Protein AF-A0A2C9JZC6-F1 (afdb_monomer_lite)

Radius of gyration: 14.66 Å; chains: 1; bounding box: 35×36×37 Å

Secondary structure (DSSP, 8-state):
-TTTSTTGGGG-TTTTTTS-HHHHTT-HHHHHHHHHHHHHHHHHHHTTT-HHHHHHHHHHHHHHHHTSSS---HHHHHHHHHHHHHHHHHHHT--TTSHHHHHHHHHHHHHHHHHHH-

Sequence (118 aa):
MLKNVPKARERFTKFNAFQPDVTLVKDKGFIDQVNAITNGLESLVNNVENPGQFQAALETLSTLHKNKTPNIGMEYFGPFQKYIHLYIEKSLNVDPDSQEPRAWTNMFASFNEVLKKT

pLDDT: mean 95.31, std 3.55, range [63.53, 98.12]

InterPro domains:
  IPR000971 Globin [PF00042] (1-114)
  IPR000971 Globin [PS01033] (1-118)
  IPR009050 Globin-like superfamily [SSF46458] (1-117)
  IPR012292 Globin/Protoglobin [G3DSA:1.10.490.10] (1-118)
  IPR044399 Myoglobin-like, M family globin domain [cd01040] (1-115)

Organism: Biomphalaria glabrata (NCBI:txid6526)

Foldseek 3Di:
DLVFQPCPQVVQPQDNSPDDPVVLVVDPSSVVVVVVVVVLVVQLVVCVVPVVSNLVSLLVVLCVQQPDVVHNACSGLVRVLVCVLVVQCVVVVHDSPDVRSVVSSVSSVSSNVSNVVD

Structure (mmCIF, N/CA/C/O backbone):
data_AF-A0A2C9JZC6-F1
#
_entry.id   AF-A0A2C9JZC6-F1
#
loop_
_atom_site.group_PDB
_atom_site.id
_atom_site.type_symbol
_atom_site.label_atom_id
_atom_site.label_alt_id
_atom_site.label_comp_id
_atom_site.label_asym_id
_atom_site.label_entity_id
_atom_site.label_seq_id
_atom_site.pdbx_PDB_ins_code
_atom_site.Cartn_x
_atom_site.Cartn_y
_atom_site.Cartn_z
_atom_site.occupancy
_atom_site.B_iso_or_equiv
_atom_site.auth_seq_id
_atom_site.auth_comp_id
_atom_site.auth_asym_id
_atom_site.auth_atom_id
_atom_site.pdbx_PDB_model_num
ATOM 1 N N . MET A 1 1 ? 2.683 -4.204 -6.887 1.00 89.19 1 MET A N 1
ATOM 2 C CA . MET A 1 1 ? 1.787 -3.053 -7.161 1.00 89.19 1 MET A CA 1
ATOM 3 C C . MET A 1 1 ? 1.782 -2.636 -8.636 1.00 89.19 1 MET A C 1
ATOM 5 O O . MET A 1 1 ? 0.815 -2.964 -9.304 1.00 89.19 1 MET A O 1
ATOM 9 N N . LEU A 1 2 ? 2.833 -1.999 -9.184 1.00 93.06 2 LEU A N 1
ATOM 10 C CA . LEU A 1 2 ? 2.828 -1.425 -10.554 1.00 93.06 2 LEU A CA 1
ATOM 11 C C . LEU A 1 2 ? 2.574 -2.420 -11.708 1.00 93.06 2 LEU A C 1
ATOM 13 O O . LEU A 1 2 ? 2.276 -2.000 -12.823 1.00 93.06 2 LEU A O 1
ATOM 17 N N . LYS A 1 3 ? 2.733 -3.726 -11.460 1.00 91.38 3 LYS A N 1
ATOM 18 C CA . LYS A 1 3 ? 2.425 -4.804 -12.416 1.00 91.38 3 LYS A CA 1
ATOM 19 C C . LYS A 1 3 ? 1.003 -5.364 -12.273 1.00 91.38 3 LYS A C 1
ATOM 21 O O . LYS A 1 3 ? 0.447 -5.822 -13.258 1.00 91.38 3 LYS A O 1
ATOM 26 N N . ASN A 1 4 ? 0.422 -5.310 -11.071 1.00 92.06 4 ASN A N 1
ATOM 27 C CA . ASN A 1 4 ? -0.794 -6.064 -10.726 1.00 92.06 4 ASN A CA 1
ATOM 28 C C . ASN A 1 4 ? -2.016 -5.166 -10.479 1.00 92.06 4 ASN A C 1
ATOM 30 O O . ASN A 1 4 ? -3.143 -5.647 -10.506 1.00 92.06 4 ASN A O 1
ATOM 34 N N . VAL A 1 5 ? -1.812 -3.869 -10.226 1.00 95.31 5 VAL A N 1
ATOM 35 C CA . VAL A 1 5 ? -2.896 -2.902 -10.017 1.00 95.31 5 VAL A CA 1
ATOM 36 C C . VAL A 1 5 ? -3.123 -2.127 -11.320 1.00 95.31 5 VAL A C 1
ATOM 38 O O . VAL A 1 5 ? -2.214 -1.407 -11.752 1.00 95.31 5 VAL A O 1
ATOM 41 N N . PRO A 1 6 ? -4.302 -2.254 -11.959 1.00 93.94 6 PRO A N 1
ATOM 42 C CA . PRO A 1 6 ? -4.616 -1.544 -13.195 1.00 93.94 6 PRO A CA 1
ATOM 43 C C . PRO A 1 6 ? -4.426 -0.032 -13.054 1.00 93.94 6 PRO A C 1
ATOM 45 O O . PRO A 1 6 ? -4.785 0.551 -12.033 1.00 93.94 6 PRO A O 1
ATOM 48 N N . LYS A 1 7 ? -3.851 0.604 -14.082 1.00 93.38 7 LYS A N 1
ATOM 49 C CA . LYS A 1 7 ? -3.620 2.061 -14.158 1.00 93.38 7 LYS A CA 1
ATOM 50 C C . LYS A 1 7 ? -2.811 2.669 -13.002 1.00 93.38 7 LYS A C 1
ATOM 52 O O . LYS A 1 7 ? -2.675 3.885 -12.934 1.00 93.38 7 LYS A O 1
ATOM 57 N N . ALA A 1 8 ? -2.217 1.868 -12.111 1.00 94.00 8 ALA A N 1
ATOM 58 C CA . ALA A 1 8 ? -1.443 2.393 -10.984 1.00 94.00 8 ALA A CA 1
ATOM 59 C C . ALA A 1 8 ? -0.261 3.252 -11.449 1.00 94.00 8 ALA A C 1
ATOM 61 O O . ALA A 1 8 ? 0.019 4.282 -10.846 1.00 94.00 8 ALA A O 1
ATOM 62 N N . ARG A 1 9 ? 0.397 2.862 -12.551 1.00 95.56 9 ARG A N 1
ATOM 63 C CA . ARG A 1 9 ? 1.521 3.614 -13.136 1.00 95.56 9 ARG A CA 1
ATOM 64 C C . ARG A 1 9 ? 1.141 5.057 -13.478 1.00 95.56 9 ARG A C 1
ATOM 66 O O . ARG A 1 9 ? 1.934 5.954 -13.237 1.00 95.56 9 ARG A O 1
ATOM 73 N N . GLU A 1 10 ? -0.086 5.296 -13.935 1.00 94.44 10 GLU A N 1
ATOM 74 C CA . GLU A 1 10 ? -0.576 6.630 -14.315 1.00 94.44 10 GLU A CA 1
ATOM 75 C C . GLU A 1 10 ? -0.729 7.584 -13.118 1.00 94.44 10 GLU A C 1
ATOM 77 O O . GLU A 1 10 ? -0.865 8.789 -13.301 1.00 94.44 10 GLU A O 1
ATOM 82 N N . ARG A 1 11 ? -0.720 7.068 -11.880 1.00 93.25 11 ARG A N 1
ATOM 83 C CA . ARG A 1 11 ? -0.921 7.872 -10.660 1.00 93.25 11 ARG A CA 1
ATOM 84 C C . ARG A 1 11 ? 0.361 8.430 -10.073 1.00 93.25 11 ARG A C 1
ATOM 86 O O . ARG A 1 11 ? 0.305 9.292 -9.199 1.00 93.25 11 ARG A O 1
ATOM 93 N N . PHE A 1 12 ? 1.508 7.966 -10.549 1.00 93.62 12 PHE A N 1
ATOM 94 C CA . PHE A 1 12 ? 2.803 8.427 -10.078 1.00 93.62 12 PHE A CA 1
ATOM 95 C C . PHE A 1 12 ? 3.375 9.437 -11.068 1.00 93.62 12 PHE A C 1
ATOM 97 O O . PHE A 1 12 ? 3.788 9.081 -12.165 1.00 93.62 12 PHE A O 1
ATOM 104 N N . THR A 1 13 ? 3.397 10.708 -10.668 1.00 93.19 13 THR A N 1
ATOM 105 C CA . THR A 1 13 ? 3.879 11.824 -11.502 1.00 93.19 13 THR A CA 1
ATOM 106 C C . THR A 1 13 ? 5.275 12.314 -11.119 1.00 93.19 13 THR A C 1
ATOM 108 O O . THR A 1 13 ? 5.876 13.091 -11.851 1.00 93.19 13 THR A O 1
ATOM 111 N N . LYS A 1 14 ? 5.809 11.864 -9.975 1.00 94.19 14 LYS A N 1
ATOM 112 C CA . LYS A 1 14 ? 7.125 12.278 -9.453 1.00 94.19 14 LYS A CA 1
ATOM 113 C C . LYS A 1 14 ? 8.308 11.500 -10.041 1.00 94.19 14 LYS A C 1
ATOM 115 O O . LYS A 1 14 ? 9.448 11.842 -9.760 1.00 94.19 14 LYS A O 1
ATOM 120 N N . PHE A 1 15 ? 8.033 10.450 -10.807 1.00 96.56 15 PHE A N 1
ATOM 121 C CA . PHE A 1 15 ? 9.010 9.616 -11.504 1.00 96.56 15 PHE A CA 1
ATOM 122 C C . PHE A 1 15 ? 8.332 8.955 -12.707 1.00 96.56 15 PHE A C 1
ATOM 124 O O . PHE A 1 15 ? 7.104 8.851 -12.748 1.00 96.56 15 PHE A O 1
ATOM 131 N N . ASN A 1 16 ? 9.106 8.476 -13.685 1.00 96.81 16 ASN A N 1
ATOM 132 C CA . ASN A 1 16 ? 8.533 7.763 -14.826 1.00 96.81 16 ASN A CA 1
ATOM 133 C C . ASN A 1 16 ? 8.188 6.317 -14.445 1.00 96.81 16 ASN A C 1
ATOM 135 O O . ASN A 1 16 ? 8.983 5.394 -14.623 1.00 96.81 16 ASN A O 1
ATOM 139 N N . ALA A 1 17 ? 6.958 6.111 -13.978 1.00 96.50 17 ALA A N 1
ATOM 140 C CA . ALA A 1 17 ? 6.468 4.806 -13.562 1.00 96.50 17 ALA A CA 1
ATOM 141 C C . ALA A 1 17 ? 6.334 3.775 -14.691 1.00 96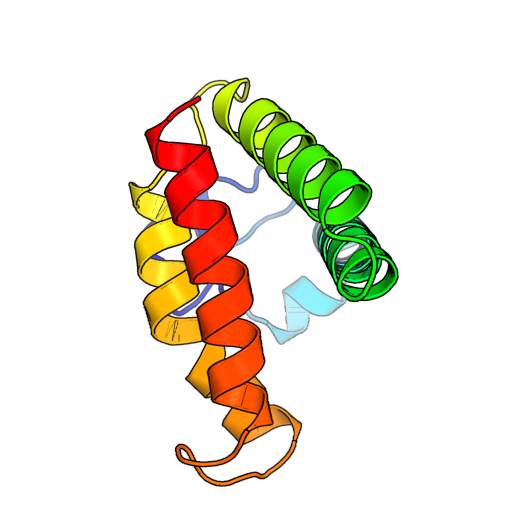.50 17 ALA A C 1
ATOM 143 O O . ALA A 1 17 ? 5.949 2.653 -14.390 1.00 96.50 17 ALA A O 1
ATOM 144 N N . PHE A 1 18 ? 6.625 4.096 -15.956 1.00 96.50 18 PHE A N 1
ATOM 145 C CA . PHE A 1 18 ? 6.649 3.140 -17.074 1.00 96.50 18 PHE A CA 1
ATOM 146 C C . PHE A 1 18 ? 8.048 2.586 -17.369 1.00 96.50 18 PHE A C 1
ATOM 148 O O . PHE A 1 18 ? 8.182 1.683 -18.193 1.00 96.50 18 PHE A O 1
ATOM 155 N N . GLN A 1 19 ? 9.084 3.078 -16.685 1.00 96.12 19 GLN A N 1
ATOM 156 C CA . GLN A 1 19 ? 10.432 2.541 -16.829 1.00 96.12 19 GLN A CA 1
ATOM 157 C C . GLN A 1 19 ? 10.540 1.087 -16.326 1.00 96.12 19 GLN A C 1
ATOM 159 O O . GLN A 1 19 ? 9.751 0.656 -15.473 1.00 96.12 19 GLN A O 1
ATOM 164 N N . PRO A 1 20 ? 11.523 0.318 -16.835 1.00 95.75 20 PRO A N 1
ATOM 165 C CA . PRO A 1 20 ? 11.846 -1.005 -16.312 1.00 95.75 20 PRO A CA 1
ATOM 166 C C . PRO A 1 20 ? 12.250 -0.960 -14.833 1.00 95.75 20 PRO A C 1
ATOM 168 O O . PRO A 1 20 ? 12.846 0.016 -14.375 1.00 95.75 20 PRO A O 1
ATOM 171 N N . ASP A 1 21 ? 12.009 -2.055 -14.105 1.00 93.50 21 ASP A N 1
ATOM 172 C CA . ASP A 1 21 ? 12.306 -2.157 -12.667 1.00 93.50 21 ASP A CA 1
ATOM 173 C C . ASP A 1 21 ? 13.773 -1.798 -12.345 1.00 93.50 21 ASP A C 1
ATOM 175 O O . ASP A 1 21 ? 14.034 -1.070 -11.393 1.00 93.50 21 ASP A O 1
ATOM 179 N N . VAL A 1 22 ? 14.730 -2.225 -13.183 1.00 96.56 22 VAL A N 1
ATOM 180 C CA . VAL A 1 22 ? 16.173 -1.936 -13.022 1.00 96.56 22 VAL A CA 1
ATOM 181 C C . VAL A 1 22 ? 16.526 -0.446 -13.093 1.00 96.56 22 VAL A C 1
ATOM 183 O O . VAL A 1 22 ? 17.573 -0.035 -12.589 1.00 96.56 22 VAL A O 1
ATOM 186 N N . THR A 1 23 ? 15.671 0.355 -13.727 1.00 97.38 23 THR A N 1
ATOM 187 C CA . THR A 1 23 ? 15.804 1.810 -13.803 1.00 97.38 23 THR A CA 1
ATOM 188 C C . THR A 1 23 ? 15.064 2.467 -12.642 1.00 97.38 23 THR A C 1
ATOM 190 O O . THR A 1 23 ? 15.636 3.330 -11.983 1.00 97.38 23 THR A O 1
ATOM 193 N N . LEU A 1 24 ? 13.844 2.008 -12.334 1.00 96.56 24 LEU A N 1
ATOM 194 C CA . LEU A 1 24 ? 13.031 2.538 -11.234 1.00 96.56 24 LEU A CA 1
ATOM 195 C C . LEU A 1 24 ? 13.761 2.489 -9.890 1.00 96.56 24 LEU A C 1
ATOM 197 O O . LEU A 1 24 ? 13.759 3.474 -9.164 1.00 96.56 24 LEU A O 1
ATOM 201 N N . VAL A 1 25 ? 14.451 1.388 -9.578 1.00 95.50 25 VAL A N 1
ATOM 202 C CA . VAL A 1 25 ? 15.172 1.239 -8.296 1.00 95.50 25 VAL A CA 1
ATOM 203 C C . VAL A 1 25 ? 16.338 2.219 -8.110 1.00 95.50 25 VAL A C 1
ATOM 205 O O . VAL A 1 25 ? 16.912 2.277 -7.028 1.00 95.50 25 VAL A O 1
ATOM 208 N N . LYS A 1 26 ? 16.705 2.976 -9.150 1.00 97.25 26 LYS A N 1
ATOM 209 C CA . LYS A 1 26 ? 17.734 4.026 -9.108 1.00 97.25 26 LYS A CA 1
ATOM 210 C C . LYS A 1 26 ? 17.135 5.435 -9.157 1.00 97.25 26 LYS A C 1
ATOM 212 O O . LYS A 1 26 ? 17.863 6.407 -8.976 1.00 97.25 26 LYS A O 1
ATOM 217 N N . ASP A 1 27 ? 15.838 5.557 -9.429 1.00 98.00 27 ASP A N 1
ATOM 218 C CA . ASP A 1 27 ? 15.143 6.835 -9.522 1.00 98.00 27 ASP A CA 1
ATOM 219 C C . ASP A 1 27 ? 14.803 7.362 -8.120 1.00 98.00 27 ASP A C 1
ATOM 221 O O . ASP A 1 27 ? 14.174 6.681 -7.307 1.00 98.00 27 ASP A O 1
ATOM 225 N N . LYS A 1 28 ? 15.209 8.602 -7.829 1.00 97.81 28 LYS A N 1
ATOM 226 C CA . LYS A 1 28 ? 14.991 9.214 -6.514 1.00 97.81 28 LYS A CA 1
ATOM 227 C C . LYS A 1 28 ? 13.504 9.376 -6.179 1.00 97.81 28 LYS A C 1
ATOM 229 O O . LYS A 1 28 ? 13.118 9.123 -5.042 1.00 97.81 28 LYS A O 1
ATOM 234 N N . GLY A 1 29 ? 12.676 9.787 -7.137 1.00 97.44 29 GLY A N 1
ATOM 235 C CA . GLY A 1 29 ? 11.242 9.966 -6.919 1.00 97.44 29 GLY A CA 1
ATOM 236 C C . GLY A 1 29 ? 10.538 8.640 -6.629 1.00 97.44 29 GLY A C 1
ATOM 237 O O . GLY A 1 29 ? 9.641 8.594 -5.786 1.00 97.44 29 GLY A O 1
ATOM 238 N N . PHE A 1 30 ? 10.975 7.555 -7.276 1.00 97.62 30 PHE A N 1
ATOM 239 C CA . PHE A 1 30 ? 10.511 6.202 -6.972 1.00 97.62 30 PHE A CA 1
ATOM 240 C C . PHE A 1 30 ? 10.909 5.777 -5.556 1.00 97.62 30 PHE A C 1
ATOM 242 O O . PHE A 1 30 ? 10.050 5.337 -4.794 1.00 97.62 30 PHE A O 1
ATOM 249 N N . ILE A 1 31 ? 12.180 5.952 -5.181 1.00 97.81 31 ILE A N 1
ATOM 250 C CA . ILE A 1 31 ? 12.686 5.612 -3.841 1.00 97.81 31 ILE A CA 1
ATOM 251 C C . ILE A 1 31 ? 11.937 6.399 -2.756 1.00 97.81 31 ILE A C 1
ATOM 253 O O . ILE A 1 31 ? 11.456 5.810 -1.789 1.00 97.81 31 ILE A O 1
ATOM 257 N N . ASP A 1 32 ? 11.765 7.711 -2.937 1.00 98.00 32 ASP A N 1
ATOM 258 C CA . ASP A 1 32 ? 11.043 8.563 -1.988 1.00 98.00 32 ASP A CA 1
ATOM 259 C C . ASP A 1 32 ? 9.577 8.106 -1.834 1.00 98.00 32 ASP A C 1
ATOM 261 O O . ASP A 1 32 ? 9.032 8.093 -0.727 1.00 98.00 32 ASP A O 1
ATOM 265 N N . GLN A 1 33 ? 8.940 7.672 -2.928 1.00 96.25 33 GLN A N 1
ATOM 266 C CA . GLN A 1 33 ? 7.580 7.135 -2.892 1.00 96.25 33 GLN A CA 1
ATOM 267 C C . GLN A 1 33 ? 7.503 5.761 -2.210 1.00 96.25 33 GLN A C 1
ATOM 269 O O . GLN A 1 33 ? 6.542 5.511 -1.480 1.00 96.25 33 GLN A O 1
ATOM 274 N N . VAL A 1 34 ? 8.486 4.880 -2.425 1.00 96.00 34 VAL A N 1
ATOM 275 C CA . VAL A 1 34 ? 8.585 3.593 -1.717 1.00 96.00 34 VAL A CA 1
ATOM 276 C C . VAL A 1 34 ? 8.707 3.836 -0.216 1.00 96.00 34 VAL A C 1
ATOM 278 O O . VAL A 1 34 ? 7.928 3.267 0.540 1.00 96.00 34 VAL A O 1
ATOM 281 N N . ASN A 1 35 ? 9.587 4.744 0.212 1.00 97.25 35 ASN A N 1
ATOM 282 C CA . ASN A 1 35 ? 9.759 5.083 1.627 1.00 97.25 35 ASN A CA 1
ATOM 283 C C . ASN A 1 35 ? 8.465 5.621 2.254 1.00 97.25 35 ASN A C 1
ATOM 285 O O . ASN A 1 35 ? 8.079 5.196 3.339 1.00 97.25 35 ASN A O 1
ATOM 289 N N . ALA A 1 36 ? 7.750 6.509 1.556 1.00 95.44 36 ALA A N 1
ATOM 290 C CA . ALA A 1 36 ? 6.471 7.027 2.039 1.00 95.44 36 ALA A CA 1
ATOM 291 C C . ALA A 1 36 ? 5.416 5.919 2.219 1.00 95.44 36 ALA A C 1
ATOM 293 O O . ALA A 1 36 ? 4.668 5.935 3.196 1.00 95.44 36 ALA A O 1
ATOM 294 N N . ILE A 1 37 ? 5.363 4.952 1.295 1.00 94.44 37 ILE A N 1
ATOM 295 C CA . ILE A 1 37 ? 4.463 3.797 1.402 1.00 94.44 37 ILE A CA 1
ATOM 296 C C . ILE A 1 37 ? 4.878 2.914 2.581 1.00 94.44 37 ILE A C 1
ATOM 298 O O . ILE A 1 37 ? 4.024 2.579 3.397 1.00 94.44 37 ILE A O 1
ATOM 302 N N . THR A 1 38 ? 6.164 2.578 2.707 1.00 94.81 38 THR A N 1
ATOM 303 C CA . THR A 1 38 ? 6.677 1.742 3.802 1.00 94.81 38 THR A CA 1
ATOM 304 C C . THR A 1 38 ? 6.366 2.353 5.165 1.00 94.81 38 THR A C 1
ATOM 306 O O . THR A 1 38 ? 5.824 1.653 6.012 1.00 94.81 38 THR A O 1
ATOM 309 N N . ASN A 1 39 ? 6.581 3.659 5.347 1.00 93.50 39 ASN A N 1
ATOM 310 C CA . ASN A 1 39 ? 6.254 4.350 6.599 1.00 93.50 39 ASN A CA 1
ATOM 311 C C . ASN A 1 39 ? 4.746 4.309 6.909 1.00 93.50 39 ASN A C 1
ATOM 313 O O . ASN A 1 39 ? 4.342 4.168 8.062 1.00 93.50 39 ASN A O 1
ATOM 317 N N . GLY A 1 40 ? 3.895 4.417 5.882 1.00 93.44 40 GLY A N 1
ATOM 318 C CA . GLY A 1 40 ? 2.448 4.266 6.043 1.00 93.44 40 GLY A CA 1
ATOM 319 C C . GLY A 1 40 ? 2.052 2.857 6.497 1.00 93.44 40 GLY A C 1
ATOM 320 O O . GLY A 1 40 ? 1.199 2.715 7.369 1.00 93.44 40 GLY A O 1
ATOM 321 N N . LEU A 1 41 ? 2.692 1.820 5.950 1.00 95.19 41 LEU A N 1
ATOM 322 C CA . LEU A 1 41 ? 2.459 0.429 6.356 1.00 95.19 41 LEU A CA 1
ATOM 323 C C . LEU A 1 41 ? 2.996 0.140 7.757 1.00 95.19 41 LEU A C 1
ATOM 325 O O . LEU A 1 41 ? 2.313 -0.505 8.543 1.00 95.19 41 LEU A O 1
ATOM 329 N N . GLU A 1 42 ? 4.177 0.652 8.089 1.00 94.31 42 GLU A N 1
ATOM 330 C CA . GLU A 1 42 ? 4.758 0.549 9.427 1.00 94.31 42 GLU A CA 1
ATOM 331 C C . GLU A 1 42 ? 3.837 1.180 10.478 1.00 94.31 42 GLU A C 1
ATOM 333 O O . GLU A 1 42 ? 3.591 0.583 11.524 1.00 94.31 42 GLU A O 1
ATOM 338 N N . SER A 1 43 ? 3.233 2.333 10.172 1.00 90.81 43 SER A N 1
ATOM 339 C CA . SER A 1 43 ? 2.234 2.953 11.045 1.00 90.81 43 SER A CA 1
ATOM 340 C C . SER A 1 43 ? 1.020 2.048 11.288 1.00 90.81 43 SER A C 1
ATOM 342 O O . SER A 1 43 ? 0.529 1.997 12.413 1.00 90.81 43 SER A O 1
ATOM 344 N N . LEU A 1 44 ? 0.548 1.301 10.285 1.00 95.44 44 LEU A N 1
ATOM 345 C CA . LEU A 1 44 ? -0.544 0.340 10.476 1.00 95.44 44 LEU A CA 1
ATOM 346 C C . LEU A 1 44 ? -0.116 -0.838 11.353 1.00 95.44 44 LEU A C 1
ATOM 348 O O . LEU A 1 44 ? -0.812 -1.174 12.309 1.00 95.44 44 LEU A O 1
ATOM 352 N N . VAL A 1 45 ? 1.036 -1.435 11.048 1.00 95.69 45 VAL A N 1
ATOM 353 C CA . VAL A 1 45 ? 1.562 -2.603 11.767 1.00 95.69 45 VAL A CA 1
ATOM 354 C C . VAL A 1 45 ? 1.814 -2.277 13.238 1.00 95.69 45 VAL A C 1
ATOM 356 O O . VAL A 1 45 ? 1.377 -3.023 14.109 1.00 95.69 45 VAL A O 1
ATOM 359 N N . ASN A 1 46 ? 2.425 -1.127 13.532 1.00 95.50 46 ASN A N 1
ATOM 360 C CA . ASN A 1 46 ? 2.742 -0.712 14.902 1.00 95.50 46 ASN A CA 1
ATOM 361 C C . ASN A 1 46 ? 1.501 -0.480 15.776 1.00 95.50 46 ASN A C 1
ATOM 363 O O . ASN A 1 46 ? 1.617 -0.447 16.998 1.00 95.50 46 ASN A O 1
ATOM 367 N N . ASN A 1 47 ? 0.322 -0.323 15.168 1.00 95.50 47 ASN A N 1
ATOM 368 C CA . ASN A 1 47 ? -0.930 -0.098 15.881 1.00 95.50 47 ASN A CA 1
ATOM 369 C C . ASN A 1 47 ? -1.861 -1.321 15.883 1.00 95.50 47 ASN A C 1
ATOM 371 O O . ASN A 1 47 ? -2.932 -1.226 16.469 1.00 95.50 47 ASN A O 1
ATOM 375 N N . VAL A 1 48 ? -1.495 -2.458 15.273 1.00 94.12 48 VAL A N 1
ATOM 376 C CA . VAL A 1 48 ? -2.412 -3.606 15.087 1.00 94.12 48 VAL A CA 1
ATOM 377 C C . VAL A 1 48 ? -2.968 -4.171 16.404 1.00 94.12 48 VAL A C 1
ATOM 379 O O . VAL A 1 48 ? -4.118 -4.599 16.454 1.00 94.12 48 VAL A O 1
ATOM 382 N N . GLU A 1 49 ? -2.190 -4.089 17.485 1.00 95.12 49 GLU A N 1
ATOM 383 C CA . GLU A 1 49 ? -2.577 -4.532 18.834 1.00 95.12 49 GLU A CA 1
ATOM 384 C C . GLU A 1 49 ? -3.416 -3.490 19.602 1.00 95.12 49 GLU A C 1
ATOM 386 O O . GLU A 1 49 ? -3.897 -3.753 20.704 1.00 95.12 49 GLU A O 1
ATOM 391 N N . ASN A 1 50 ? -3.609 -2.291 19.042 1.00 96.88 50 ASN A N 1
ATOM 392 C CA . ASN A 1 50 ? -4.418 -1.224 19.622 1.00 96.88 50 ASN A CA 1
ATOM 393 C C . ASN A 1 50 ? -5.571 -0.855 18.673 1.00 96.88 50 ASN A C 1
ATOM 395 O O . ASN A 1 50 ? -5.402 0.003 17.802 1.00 96.88 50 ASN A O 1
ATOM 399 N N . PRO A 1 51 ? -6.773 -1.438 18.854 1.00 94.75 51 PRO A N 1
ATOM 400 C CA . PRO A 1 51 ? -7.882 -1.274 17.913 1.00 94.75 51 PRO A CA 1
ATOM 401 C C . PRO A 1 51 ? -8.264 0.183 17.627 1.00 94.75 51 PRO A C 1
ATOM 403 O O . PRO A 1 51 ? -8.561 0.528 16.484 1.00 94.75 51 PRO A O 1
ATOM 406 N N . GLY A 1 52 ? -8.230 1.052 18.644 1.00 96.44 52 GLY A N 1
ATOM 407 C CA . GLY A 1 52 ? -8.556 2.470 18.480 1.00 96.44 52 GLY A CA 1
ATOM 408 C C . GLY A 1 52 ? -7.515 3.216 17.645 1.00 96.44 52 GLY A C 1
ATOM 409 O O . GLY A 1 52 ? -7.870 3.967 16.736 1.00 96.44 52 GLY A O 1
ATOM 410 N N . GLN A 1 53 ? -6.227 2.978 17.909 1.00 96.69 53 GLN A N 1
ATOM 411 C CA . GLN A 1 53 ? -5.143 3.594 17.137 1.00 96.69 53 GLN A CA 1
ATOM 412 C C . GLN A 1 53 ? -5.058 3.023 15.718 1.00 96.69 53 GLN A C 1
ATOM 414 O O . GLN A 1 53 ? -4.832 3.775 14.770 1.00 96.69 53 GLN A O 1
ATOM 419 N N . PHE A 1 54 ? -5.305 1.723 15.550 1.00 97.00 54 PHE A N 1
ATOM 420 C CA . PHE A 1 54 ? -5.363 1.083 14.241 1.00 97.00 54 PHE A CA 1
ATOM 421 C C . PHE A 1 54 ? -6.469 1.689 13.375 1.00 97.00 54 PHE A C 1
ATOM 423 O O . PHE A 1 54 ? -6.207 2.105 12.247 1.00 97.00 54 PHE A O 1
ATOM 430 N N . GLN A 1 55 ? -7.683 1.825 13.920 1.00 96.56 55 GLN A N 1
ATOM 431 C CA . GLN A 1 55 ? -8.804 2.452 13.221 1.00 96.56 55 GLN A CA 1
ATOM 432 C C . GLN A 1 55 ? -8.478 3.895 12.803 1.00 96.56 55 GLN A C 1
ATOM 434 O O . GLN A 1 55 ? -8.674 4.254 11.642 1.00 96.56 55 GLN A O 1
ATOM 439 N N . ALA A 1 56 ? -7.907 4.700 13.705 1.00 95.88 56 ALA A N 1
ATOM 440 C CA . ALA A 1 56 ? -7.512 6.075 13.397 1.00 95.88 56 ALA A CA 1
ATOM 441 C C . ALA A 1 56 ? -6.437 6.153 12.293 1.00 95.88 56 ALA A C 1
ATOM 443 O O . ALA A 1 56 ? -6.480 7.039 11.431 1.00 95.88 56 ALA A O 1
ATOM 444 N N . ALA A 1 57 ? -5.485 5.215 12.278 1.00 95.75 57 ALA A N 1
ATOM 445 C CA . ALA A 1 57 ? -4.467 5.128 11.234 1.00 95.75 57 ALA A CA 1
ATOM 446 C C . ALA A 1 57 ? -5.084 4.768 9.868 1.00 95.75 57 ALA A C 1
ATOM 448 O O . ALA A 1 57 ? -4.759 5.402 8.859 1.00 95.75 57 ALA A O 1
ATOM 449 N N . LEU A 1 58 ? -6.030 3.819 9.830 1.00 96.94 58 LEU A N 1
ATOM 450 C CA . LEU A 1 58 ? -6.776 3.475 8.613 1.00 96.94 58 LEU A CA 1
ATOM 451 C C . LEU A 1 58 ? -7.574 4.673 8.076 1.00 96.94 58 LEU A C 1
ATOM 453 O O . LEU A 1 58 ? -7.518 4.958 6.879 1.00 96.94 58 LEU A O 1
ATOM 457 N N . GLU A 1 59 ? -8.284 5.399 8.942 1.00 96.12 59 GLU A N 1
ATOM 458 C CA . GLU A 1 59 ? -9.071 6.587 8.576 1.00 96.12 59 GLU A CA 1
ATOM 459 C C . GLU A 1 59 ? -8.196 7.718 8.037 1.00 96.12 59 GLU A C 1
ATOM 461 O O . GLU A 1 59 ? -8.522 8.329 7.013 1.00 96.12 59 GLU A O 1
ATOM 466 N N . THR A 1 60 ? -7.049 7.951 8.679 1.00 94.75 60 THR A N 1
ATOM 467 C CA . THR A 1 60 ? -6.067 8.947 8.239 1.00 94.75 60 THR A CA 1
ATOM 468 C C . THR A 1 60 ? -5.554 8.611 6.842 1.00 94.75 60 THR A C 1
ATOM 470 O O . THR A 1 60 ? -5.604 9.451 5.940 1.00 94.75 60 THR A O 1
ATOM 473 N N . LEU A 1 61 ? -5.110 7.369 6.618 1.00 94.75 61 LEU A N 1
ATOM 474 C CA . LEU A 1 61 ? -4.619 6.934 5.310 1.00 94.75 61 LEU A CA 1
ATOM 475 C C . LEU A 1 61 ? -5.721 6.963 4.246 1.00 94.75 61 LEU A C 1
ATOM 477 O O . LEU A 1 61 ? -5.456 7.385 3.119 1.00 94.75 61 LEU A O 1
ATOM 481 N N . SER A 1 62 ? -6.944 6.556 4.587 1.00 95.31 62 SER A N 1
ATOM 482 C CA . SER A 1 62 ? -8.090 6.591 3.674 1.00 95.31 62 SER A CA 1
ATOM 483 C C . SER A 1 62 ? -8.371 8.020 3.206 1.00 95.31 62 SER A C 1
ATOM 485 O O . SER A 1 62 ? -8.405 8.301 2.005 1.00 95.31 62 SER A O 1
ATOM 487 N N . THR A 1 63 ? -8.464 8.951 4.158 1.00 95.06 63 THR A N 1
ATOM 488 C CA . THR A 1 63 ? -8.693 10.377 3.900 1.00 95.06 63 THR A CA 1
ATOM 489 C C . THR A 1 63 ? -7.589 10.973 3.024 1.00 95.06 63 THR A C 1
ATOM 491 O O . THR A 1 63 ? -7.875 11.671 2.050 1.00 95.06 63 THR A O 1
ATOM 494 N N . LEU A 1 64 ? -6.319 10.653 3.304 1.00 94.19 64 LEU A N 1
ATOM 495 C CA . LEU A 1 64 ? -5.177 11.126 2.512 1.00 94.19 64 LEU A CA 1
ATOM 496 C C . LEU A 1 64 ? -5.252 10.709 1.037 1.00 94.19 64 LEU A C 1
ATOM 498 O O . LEU A 1 64 ? -4.832 11.473 0.165 1.00 94.19 64 LEU A O 1
ATOM 502 N N . HIS A 1 65 ? -5.762 9.509 0.753 1.00 94.62 65 HIS A N 1
ATOM 503 C CA . HIS A 1 65 ? -5.893 8.989 -0.607 1.00 94.62 65 HIS A CA 1
ATOM 504 C C . HIS A 1 65 ? -7.146 9.512 -1.316 1.00 94.62 65 HIS A C 1
ATOM 506 O O . HIS A 1 65 ? -7.076 9.867 -2.496 1.00 94.62 65 HIS A O 1
ATOM 512 N N . LYS A 1 66 ? -8.268 9.638 -0.601 1.00 93.12 66 LYS A N 1
ATOM 513 C CA . LYS A 1 66 ? -9.498 10.236 -1.135 1.00 93.12 66 LYS A CA 1
ATOM 514 C C . LYS A 1 66 ? -9.344 11.699 -1.510 1.00 93.12 66 LYS A C 1
ATOM 516 O O . LYS A 1 66 ? -9.829 12.096 -2.562 1.00 93.12 66 LYS A O 1
ATOM 521 N N . ASN A 1 67 ? -8.615 12.465 -0.702 1.00 94.31 67 ASN A N 1
ATOM 522 C CA . ASN A 1 67 ? -8.399 13.895 -0.925 1.00 94.31 67 ASN A CA 1
ATOM 523 C C . ASN A 1 67 ? -7.381 14.198 -2.036 1.00 94.31 67 ASN A C 1
ATOM 525 O O . ASN A 1 67 ? -7.068 15.362 -2.288 1.00 94.31 67 ASN A O 1
ATOM 529 N N . LYS A 1 68 ? -6.824 13.179 -2.703 1.00 92.00 68 LYS A N 1
ATOM 530 C CA . LYS A 1 68 ? -6.044 13.396 -3.924 1.00 92.00 68 LYS A CA 1
ATOM 531 C C . LYS A 1 68 ? -6.963 13.856 -5.050 1.00 92.00 68 LYS A C 1
ATOM 533 O O . LYS A 1 68 ? -8.116 13.450 -5.132 1.00 92.00 68 LYS A O 1
ATOM 538 N N . THR A 1 69 ? -6.411 14.648 -5.961 1.00 90.56 69 THR A N 1
ATOM 539 C CA . THR A 1 69 ? -7.097 15.041 -7.191 1.00 90.56 69 THR A CA 1
ATOM 540 C C . THR A 1 69 ? -6.293 14.545 -8.381 1.00 90.56 69 THR A C 1
ATOM 542 O O . THR A 1 69 ? -5.178 15.027 -8.592 1.00 90.56 69 THR A O 1
ATOM 545 N N . PRO A 1 70 ? -6.845 13.630 -9.189 1.00 90.12 70 PRO A N 1
ATOM 546 C CA . PRO A 1 70 ? -8.030 12.789 -8.925 1.00 90.12 70 PRO A CA 1
ATOM 547 C C . PRO A 1 70 ? -7.878 11.848 -7.708 1.00 90.12 70 PRO A C 1
ATOM 549 O O . PRO A 1 70 ? -6.759 11.502 -7.319 1.00 90.12 70 PRO A O 1
ATOM 552 N N . ASN A 1 71 ? -9.007 11.421 -7.131 1.00 92.81 71 ASN A N 1
ATOM 553 C CA . ASN A 1 71 ? -9.044 10.579 -5.928 1.00 92.81 71 ASN A CA 1
ATOM 554 C C . ASN A 1 71 ? -8.372 9.220 -6.157 1.00 92.81 71 ASN A C 1
ATOM 556 O O . ASN A 1 71 ? -8.361 8.697 -7.268 1.00 92.81 71 ASN A O 1
ATOM 560 N N . ILE A 1 72 ? -7.784 8.637 -5.115 1.00 94.12 72 ILE A N 1
ATOM 561 C CA . ILE A 1 72 ? -7.243 7.274 -5.165 1.00 94.12 72 ILE A CA 1
ATOM 562 C C . ILE A 1 72 ? -8.173 6.377 -4.352 1.00 94.12 72 ILE A C 1
ATOM 564 O O . ILE A 1 72 ? -8.068 6.322 -3.128 1.00 94.12 72 ILE A O 1
ATOM 568 N N . GLY A 1 73 ? -9.119 5.726 -5.028 1.00 94.81 73 GLY A N 1
ATOM 569 C CA . GLY A 1 73 ? -10.181 4.951 -4.397 1.00 94.81 73 GLY A CA 1
ATOM 570 C C . GLY A 1 73 ? -10.066 3.435 -4.573 1.00 94.81 73 GLY A C 1
ATOM 571 O O . GLY A 1 73 ? -8.997 2.857 -4.809 1.00 94.81 73 GLY A O 1
ATOM 572 N N . MET A 1 74 ? -11.220 2.776 -4.445 1.00 96.31 74 MET A N 1
ATOM 573 C CA . MET A 1 74 ? -11.373 1.320 -4.533 1.00 96.31 74 MET A CA 1
ATOM 574 C C . MET A 1 74 ? -10.916 0.735 -5.873 1.00 96.31 74 MET A C 1
ATOM 576 O O . MET A 1 74 ? -10.508 -0.424 -5.924 1.00 96.31 74 MET A O 1
ATOM 580 N N . GLU A 1 75 ? -10.931 1.524 -6.943 1.00 95.50 75 GLU A N 1
ATOM 581 C CA . GLU A 1 75 ? -10.424 1.146 -8.259 1.00 95.50 75 GLU A CA 1
ATOM 582 C C . GLU A 1 75 ? -8.927 0.788 -8.246 1.00 95.50 75 GLU A C 1
ATOM 584 O O . GLU A 1 75 ? -8.484 -0.011 -9.071 1.00 95.50 75 GLU A O 1
ATOM 589 N N . TYR A 1 76 ? -8.164 1.305 -7.275 1.00 96.50 76 TYR A N 1
ATOM 590 C CA . TYR A 1 76 ? -6.757 0.956 -7.060 1.00 96.50 76 TYR A CA 1
ATOM 591 C C . TYR A 1 76 ? -6.577 -0.013 -5.888 1.00 96.50 76 TYR A C 1
ATOM 593 O O . TYR A 1 76 ? -5.860 -1.011 -6.008 1.00 96.50 76 TYR A O 1
ATOM 601 N N . PHE A 1 77 ? -7.241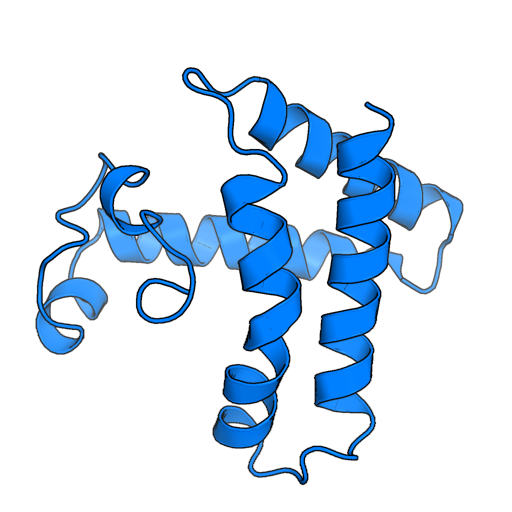 0.246 -4.758 1.00 96.94 77 PHE A N 1
ATOM 602 C CA . PHE A 1 77 ? -7.023 -0.532 -3.537 1.00 96.94 77 PHE A CA 1
ATOM 603 C C . PHE A 1 77 ? -7.734 -1.891 -3.510 1.00 96.94 77 PHE A C 1
ATOM 605 O O . PHE A 1 77 ? -7.242 -2.818 -2.865 1.00 96.94 77 PHE A O 1
ATOM 612 N N . GLY A 1 78 ? -8.824 -2.069 -4.261 1.00 97.31 78 GLY A N 1
ATOM 613 C CA . GLY A 1 78 ? -9.460 -3.376 -4.446 1.00 97.31 78 GLY A CA 1
ATOM 614 C C . GLY A 1 78 ? -8.519 -4.379 -5.131 1.00 97.31 78 GLY A C 1
ATOM 615 O O . GLY A 1 78 ? -8.218 -5.427 -4.556 1.00 97.31 78 GLY A O 1
ATOM 616 N N . PRO A 1 79 ? -7.972 -4.062 -6.323 1.00 97.88 79 PRO A N 1
ATOM 617 C CA . PRO A 1 79 ? -6.949 -4.891 -6.959 1.00 97.88 79 PRO A CA 1
ATOM 618 C C . PRO A 1 79 ? -5.682 -5.048 -6.114 1.00 97.88 79 PRO A C 1
ATOM 620 O O . PRO A 1 79 ? -5.056 -6.104 -6.145 1.00 97.88 79 PRO A O 1
ATOM 623 N N . PHE A 1 80 ? -5.290 -4.023 -5.351 1.00 97.31 80 PHE A N 1
ATOM 624 C CA . PHE A 1 80 ? -4.122 -4.131 -4.482 1.00 97.31 80 PHE A CA 1
ATOM 625 C C . PHE A 1 80 ? -4.323 -5.169 -3.373 1.00 97.31 80 PHE A C 1
ATOM 627 O O . PHE A 1 80 ? -3.492 -6.067 -3.251 1.00 97.31 80 PHE A O 1
ATOM 634 N N . GLN A 1 81 ? -5.455 -5.116 -2.658 1.00 97.62 81 GLN A N 1
ATOM 635 C CA . GLN A 1 81 ? -5.855 -6.150 -1.697 1.00 97.62 81 GLN A CA 1
ATOM 636 C C . GLN A 1 81 ? -5.857 -7.532 -2.362 1.00 97.62 81 GLN A C 1
ATOM 638 O O . GLN A 1 81 ? -5.317 -8.482 -1.805 1.00 97.62 81 GLN A O 1
ATOM 643 N N . LYS A 1 82 ? -6.412 -7.643 -3.576 1.00 97.38 82 LYS A N 1
ATOM 644 C CA . LYS A 1 82 ? -6.504 -8.917 -4.299 1.00 97.38 82 LYS A CA 1
ATOM 645 C C . LYS A 1 82 ? -5.143 -9.545 -4.614 1.00 97.38 82 LYS A C 1
ATOM 647 O O . LYS A 1 82 ? -5.070 -10.761 -4.685 1.00 97.38 82 LYS A O 1
ATOM 652 N N . TYR A 1 83 ? -4.094 -8.753 -4.845 1.00 97.12 83 TYR A N 1
ATOM 653 C CA . TYR A 1 83 ? -2.821 -9.25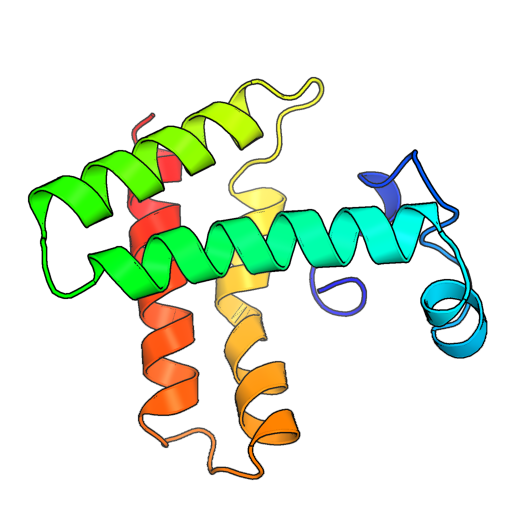7 -5.381 1.00 97.12 83 TYR A CA 1
ATOM 654 C C . TYR A 1 83 ? -1.615 -9.081 -4.455 1.00 97.12 83 TYR A C 1
ATOM 656 O O . TYR A 1 83 ? -0.496 -9.402 -4.863 1.00 97.12 83 TYR A O 1
ATOM 664 N N . ILE A 1 84 ? -1.791 -8.553 -3.240 1.00 96.25 84 ILE A N 1
ATOM 665 C CA . ILE A 1 84 ? -0.672 -8.369 -2.306 1.00 96.25 84 ILE A CA 1
ATOM 666 C C . ILE A 1 84 ? -0.077 -9.706 -1.849 1.00 96.25 84 ILE A C 1
ATOM 668 O O . ILE A 1 84 ? 1.143 -9.804 -1.722 1.00 96.25 84 ILE A O 1
ATOM 672 N N . HIS A 1 85 ? -0.909 -10.744 -1.701 1.00 96.38 85 HIS A N 1
ATOM 673 C CA . HIS A 1 85 ? -0.481 -12.084 -1.292 1.00 96.38 85 HIS A CA 1
ATOM 674 C C . HIS A 1 85 ? 0.645 -12.636 -2.185 1.00 96.38 85 HIS A C 1
ATOM 676 O O . HIS A 1 85 ? 1.669 -13.064 -1.665 1.00 96.38 85 HIS A O 1
ATOM 682 N N . LEU A 1 86 ? 0.545 -12.458 -3.511 1.00 96.25 86 LEU A N 1
ATOM 683 C CA . LEU A 1 86 ? 1.564 -12.883 -4.483 1.00 96.25 86 LEU A CA 1
ATOM 684 C C . LEU A 1 86 ? 2.953 -12.299 -4.197 1.00 96.25 86 LEU A C 1
ATOM 686 O O . LEU A 1 86 ? 3.974 -12.922 -4.485 1.00 96.25 86 LEU A O 1
ATOM 690 N N . TYR A 1 87 ? 3.008 -11.062 -3.693 1.00 94.81 87 TYR A N 1
ATOM 691 C CA . TYR A 1 87 ? 4.277 -10.440 -3.328 1.00 94.81 87 TYR A CA 1
ATOM 692 C C . TYR A 1 87 ? 4.827 -11.040 -2.033 1.00 94.81 87 TYR A C 1
ATOM 694 O O . TYR A 1 87 ? 6.021 -11.320 -1.973 1.00 94.81 87 TYR A O 1
ATOM 702 N N . ILE A 1 88 ? 3.978 -11.252 -1.026 1.00 96.75 88 ILE A N 1
ATOM 703 C CA . ILE A 1 88 ? 4.382 -11.787 0.281 1.00 96.75 88 ILE A CA 1
ATOM 704 C C . ILE A 1 88 ? 4.861 -13.236 0.161 1.00 96.75 88 ILE A C 1
ATOM 706 O O . ILE A 1 88 ? 5.972 -13.529 0.592 1.00 96.75 88 ILE A O 1
ATOM 710 N N . GLU A 1 89 ? 4.088 -14.094 -0.508 1.00 97.69 89 GLU A N 1
ATOM 711 C CA . GLU A 1 89 ? 4.441 -15.491 -0.813 1.00 97.69 89 GLU A CA 1
ATOM 712 C C . GLU A 1 89 ? 5.830 -15.583 -1.439 1.00 97.69 89 GLU A C 1
ATOM 714 O O . GLU A 1 89 ? 6.716 -16.272 -0.938 1.00 97.69 89 GLU A O 1
ATOM 719 N N . LYS A 1 90 ? 6.058 -14.803 -2.502 1.00 96.62 90 LYS A N 1
ATOM 720 C CA . LYS A 1 90 ? 7.337 -14.787 -3.209 1.00 96.62 90 LYS A CA 1
ATOM 721 C C . LYS A 1 90 ? 8.478 -14.221 -2.362 1.00 96.62 90 LYS A C 1
ATOM 723 O O . LYS A 1 90 ? 9.600 -14.704 -2.466 1.00 96.62 90 LYS A O 1
ATOM 728 N N . SER A 1 91 ? 8.224 -13.161 -1.596 1.00 96.00 91 SER A N 1
ATOM 729 C CA . SER A 1 91 ? 9.281 -12.440 -0.871 1.00 96.00 91 SER A CA 1
ATOM 730 C C . SER A 1 91 ? 9.739 -13.191 0.373 1.00 96.00 91 SER A C 1
ATOM 732 O O . SER A 1 91 ? 10.912 -13.117 0.721 1.00 96.00 91 SER A O 1
ATOM 734 N N . LEU A 1 92 ? 8.824 -13.912 1.022 1.00 97.06 92 LEU A N 1
ATOM 735 C CA . LEU A 1 92 ? 9.110 -14.720 2.206 1.00 97.06 92 LEU A CA 1
ATOM 736 C C . LEU A 1 92 ? 9.357 -16.197 1.871 1.00 97.06 92 LEU A C 1
ATOM 738 O O . LEU A 1 92 ? 9.785 -16.944 2.744 1.00 97.06 92 LEU A O 1
ATOM 742 N N . ASN A 1 93 ? 9.121 -16.609 0.619 1.00 97.81 93 ASN A N 1
ATOM 743 C CA . ASN A 1 93 ? 9.175 -18.000 0.172 1.00 97.81 93 ASN A CA 1
ATOM 744 C C . ASN A 1 93 ? 8.282 -18.915 1.032 1.00 97.81 93 ASN A C 1
ATOM 746 O O . ASN A 1 93 ? 8.738 -19.915 1.585 1.00 97.81 93 ASN A O 1
ATOM 750 N N . VAL A 1 94 ? 7.011 -18.527 1.160 1.00 98.06 94 VAL A N 1
ATOM 751 C CA . VAL A 1 94 ? 5.986 -19.232 1.945 1.00 98.06 94 VAL A CA 1
ATOM 752 C C . VAL A 1 94 ? 4.827 -19.676 1.061 1.00 98.06 94 VAL A C 1
ATOM 754 O O . VAL A 1 94 ? 4.601 -19.107 -0.010 1.00 98.06 94 VAL A O 1
ATOM 757 N N . ASP A 1 95 ? 4.076 -20.672 1.528 1.00 96.25 95 ASP A N 1
ATOM 758 C CA . ASP A 1 95 ? 2.898 -21.168 0.827 1.00 96.25 95 ASP A CA 1
ATOM 759 C C . ASP A 1 95 ? 1.777 -20.113 0.746 1.00 96.25 95 ASP A C 1
ATOM 761 O O . ASP A 1 95 ? 1.628 -19.285 1.653 1.00 96.25 95 ASP A O 1
ATOM 765 N N . PRO A 1 96 ? 0.919 -20.166 -0.292 1.00 91.19 96 PRO A N 1
ATOM 766 C CA . PRO A 1 96 ? -0.252 -19.288 -0.408 1.00 91.19 96 PRO A CA 1
ATOM 767 C C . PRO A 1 96 ? -1.214 -19.370 0.783 1.00 91.19 96 PRO A C 1
ATOM 769 O O . PRO A 1 96 ? -1.951 -18.430 1.082 1.00 91.19 96 PRO A O 1
ATOM 772 N N . ASP A 1 97 ? -1.194 -20.507 1.475 1.00 92.44 97 ASP A N 1
ATOM 773 C CA . ASP A 1 97 ? -2.005 -20.777 2.652 1.00 92.44 97 ASP A CA 1
ATOM 774 C C . ASP A 1 97 ? -1.329 -20.385 3.981 1.00 92.44 97 ASP A C 1
ATOM 776 O O . ASP A 1 97 ? -1.908 -20.566 5.060 1.00 92.44 97 ASP A O 1
ATOM 780 N N . SER A 1 98 ? -0.137 -19.798 3.944 1.00 97.25 98 SER A N 1
ATOM 781 C CA . SER A 1 98 ? 0.528 -19.325 5.155 1.00 97.25 98 SER A CA 1
ATOM 782 C C . SER A 1 98 ? -0.189 -18.124 5.784 1.00 97.25 98 SER A C 1
ATOM 784 O O . SER A 1 98 ? -1.008 -17.440 5.162 1.00 97.25 98 SER A O 1
ATOM 786 N N . GLN A 1 99 ? 0.077 -17.872 7.066 1.00 97.44 99 GLN A N 1
ATOM 787 C CA . GLN A 1 99 ? -0.607 -16.808 7.807 1.00 97.44 99 GLN A CA 1
ATOM 788 C C . GLN A 1 99 ? -0.194 -15.416 7.320 1.00 97.44 99 GLN A C 1
ATOM 790 O O . GLN A 1 99 ? -1.014 -14.505 7.308 1.00 97.44 99 GLN A O 1
ATOM 795 N N . GLU A 1 100 ? 1.042 -15.257 6.863 1.00 96.69 100 GLU A N 1
ATOM 796 C CA . GLU A 1 100 ? 1.639 -14.002 6.420 1.00 96.69 100 GLU A CA 1
ATOM 797 C C . GLU A 1 100 ? 0.894 -13.388 5.221 1.00 96.69 100 GLU A C 1
ATOM 799 O O . GLU A 1 100 ? 0.396 -12.265 5.356 1.00 96.69 100 GLU A O 1
ATOM 804 N N . PRO A 1 101 ? 0.732 -14.066 4.063 1.00 97.38 101 PRO A N 1
ATOM 805 C CA . PRO A 1 101 ? -0.031 -13.505 2.947 1.00 97.38 101 PRO A CA 1
ATOM 806 C C . PRO A 1 101 ? -1.491 -13.210 3.318 1.00 97.38 101 PRO A C 1
ATOM 808 O O . PRO A 1 101 ? -2.046 -12.195 2.877 1.00 97.38 101 PRO A O 1
ATOM 811 N N . ARG A 1 102 ? -2.108 -14.043 4.172 1.00 97.44 102 ARG A N 1
ATOM 812 C CA . ARG A 1 102 ? -3.476 -13.820 4.667 1.00 97.44 102 ARG A CA 1
ATOM 813 C C . ARG A 1 102 ? -3.563 -12.582 5.558 1.00 97.44 102 ARG A C 1
ATOM 815 O O . ARG A 1 102 ? -4.466 -11.774 5.365 1.00 97.44 102 ARG A O 1
ATOM 822 N N . ALA A 1 103 ? -2.626 -12.396 6.485 1.00 96.75 103 ALA A N 1
ATOM 823 C CA . ALA A 1 103 ? -2.597 -11.261 7.404 1.00 96.75 103 ALA A CA 1
ATOM 824 C C . ALA A 1 103 ? -2.491 -9.932 6.644 1.00 96.75 103 ALA A C 1
ATOM 826 O O . ALA A 1 103 ? -3.294 -9.026 6.869 1.00 96.75 103 ALA A O 1
ATOM 827 N N . TRP A 1 104 ? -1.583 -9.846 5.667 1.00 97.25 104 TRP A N 1
ATOM 828 C CA . TRP A 1 104 ? -1.467 -8.668 4.803 1.00 97.25 104 TRP A CA 1
ATOM 829 C C . TRP A 1 104 ? -2.742 -8.421 3.990 1.00 97.25 104 TRP A C 1
ATOM 831 O O . TRP A 1 104 ? -3.220 -7.289 3.918 1.00 97.25 104 TRP A O 1
ATOM 841 N N . THR A 1 105 ? -3.334 -9.472 3.418 1.00 97.12 105 THR A N 1
ATOM 842 C CA . THR A 1 105 ? -4.599 -9.361 2.671 1.00 97.12 105 THR A CA 1
ATOM 843 C C . THR A 1 105 ? -5.740 -8.861 3.563 1.00 97.12 105 THR A C 1
ATOM 845 O O . THR A 1 105 ? -6.493 -7.977 3.153 1.00 97.12 105 THR A O 1
ATOM 848 N N . ASN A 1 106 ? -5.837 -9.359 4.798 1.00 97.38 106 ASN A N 1
ATOM 849 C CA . ASN A 1 106 ? -6.844 -8.948 5.776 1.00 97.38 106 ASN A CA 1
ATOM 850 C C . ASN A 1 106 ? -6.645 -7.499 6.238 1.00 97.38 106 ASN A C 1
ATOM 852 O O . ASN A 1 106 ? -7.620 -6.759 6.340 1.00 97.38 106 ASN A O 1
ATOM 856 N N . MET A 1 107 ? -5.402 -7.054 6.444 1.00 97.06 107 MET A N 1
ATOM 857 C CA . MET A 1 107 ? -5.116 -5.657 6.781 1.00 97.06 107 MET A CA 1
ATOM 858 C C . MET A 1 107 ? -5.628 -4.702 5.691 1.00 97.06 107 MET A C 1
ATOM 860 O O . MET A 1 107 ? -6.293 -3.708 5.993 1.00 97.06 107 MET A O 1
ATOM 864 N N . PHE A 1 108 ? -5.392 -5.021 4.413 1.00 97.44 108 PHE A N 1
ATOM 865 C CA . PHE A 1 108 ? -5.930 -4.222 3.307 1.00 97.44 108 PHE A CA 1
ATOM 866 C C . PHE A 1 108 ? -7.441 -4.382 3.118 1.00 97.44 108 PHE A C 1
ATOM 868 O O . PHE A 1 108 ? -8.080 -3.449 2.635 1.00 97.44 108 PHE A O 1
ATOM 875 N N . ALA A 1 109 ? -8.034 -5.507 3.527 1.00 98.12 109 ALA A N 1
ATOM 876 C CA . ALA A 1 109 ? -9.487 -5.639 3.593 1.00 98.12 109 ALA A CA 1
ATOM 877 C C . ALA A 1 109 ? -10.080 -4.647 4.607 1.00 98.12 109 ALA A C 1
ATOM 879 O O . ALA A 1 109 ? -10.996 -3.904 4.260 1.00 98.12 109 ALA A O 1
ATOM 880 N N . SER A 1 110 ? -9.502 -4.551 5.809 1.00 97.38 110 SER A N 1
ATOM 881 C CA . SER A 1 110 ? -9.902 -3.564 6.823 1.00 97.38 110 SER A CA 1
ATOM 882 C C . SER A 1 110 ? -9.750 -2.129 6.317 1.00 97.38 110 SER A C 1
ATOM 884 O O . SER A 1 110 ? -10.669 -1.322 6.455 1.00 97.38 110 SER A O 1
ATOM 886 N N . PHE A 1 111 ? -8.631 -1.816 5.654 1.00 97.62 111 PHE A N 1
ATOM 887 C CA . PHE A 1 111 ? -8.443 -0.518 5.000 1.00 97.62 111 PHE A CA 1
ATOM 888 C C . PHE A 1 111 ? -9.535 -0.226 3.965 1.00 97.62 111 PHE A C 1
ATOM 890 O O . PHE A 1 111 ? -10.115 0.858 3.966 1.00 97.62 111 PHE A O 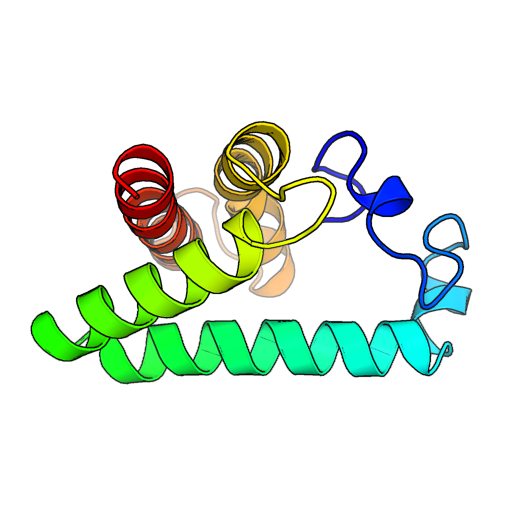1
ATOM 897 N N . ASN A 1 112 ? -9.864 -1.200 3.116 1.00 98.00 112 ASN A N 1
ATOM 898 C CA . ASN A 1 112 ? -10.888 -1.045 2.089 1.00 98.00 112 ASN A CA 1
ATOM 899 C C . ASN A 1 112 ? -12.290 -0.840 2.676 1.00 98.00 112 ASN A C 1
ATOM 901 O O . ASN A 1 112 ? -13.082 -0.098 2.099 1.00 98.00 112 ASN A O 1
ATOM 905 N N . GLU A 1 113 ? -12.605 -1.433 3.828 1.00 97.56 113 GLU A N 1
ATOM 906 C CA . GLU A 1 113 ? -13.864 -1.156 4.528 1.00 97.56 113 GLU A CA 1
ATOM 907 C C . GLU A 1 113 ? -13.946 0.293 5.024 1.00 97.56 113 GLU A C 1
ATOM 909 O O . GLU A 1 113 ? -14.993 0.928 4.891 1.00 97.56 113 GLU A O 1
ATOM 914 N N . VAL A 1 114 ? -12.846 0.860 5.525 1.00 97.00 114 VAL A N 1
ATOM 915 C CA . VAL A 1 114 ? -12.785 2.283 5.906 1.00 97.00 114 VAL A CA 1
ATOM 916 C C . VAL A 1 114 ? -12.854 3.189 4.672 1.00 97.00 114 VAL A C 1
ATOM 918 O O . VAL A 1 114 ? -13.585 4.185 4.661 1.00 97.00 114 VAL A O 1
ATOM 921 N N . LEU A 1 115 ? -12.166 2.814 3.592 1.00 96.31 115 LEU A N 1
ATOM 922 C CA . LEU A 1 115 ? -12.171 3.545 2.326 1.00 96.31 115 LEU A CA 1
ATOM 923 C C . LEU A 1 115 ? -13.550 3.582 1.662 1.00 96.31 115 LEU A C 1
ATOM 925 O O . LEU A 1 115 ? -13.855 4.537 0.959 1.00 96.31 115 LEU A O 1
ATOM 929 N N . LYS A 1 116 ? -14.421 2.598 1.884 1.00 95.00 116 LYS A N 1
ATOM 930 C CA . LYS A 1 116 ? -15.803 2.641 1.372 1.00 95.00 116 LYS A CA 1
ATOM 931 C C . LYS A 1 116 ? -16.721 3.569 2.172 1.00 95.00 116 LYS A C 1
ATOM 933 O O . LYS A 1 116 ? -17.690 4.063 1.610 1.00 95.00 116 LYS A O 1
ATOM 938 N N . LYS A 1 117 ? -16.442 3.759 3.465 1.00 89.19 117 LYS A N 1
ATOM 939 C CA . LYS A 1 117 ? -17.318 4.471 4.418 1.00 89.19 117 LYS A CA 1
ATOM 940 C C . LYS A 1 117 ? -17.025 5.962 4.556 1.00 89.19 117 LYS A C 1
ATOM 942 O O . LYS A 1 117 ? -17.913 6.720 4.929 1.00 89.19 117 LYS A O 1
ATOM 947 N N . THR A 1 118 ? -15.767 6.335 4.349 1.00 63.53 118 THR A N 1
ATOM 948 C CA . THR A 1 118 ? -15.300 7.734 4.361 1.00 63.53 118 THR A CA 1
ATOM 949 C C . THR A 1 118 ? -15.746 8.490 3.111 1.00 63.53 118 THR A C 1
ATOM 951 O O . THR A 1 118 ? -15.215 9.577 2.833 1.00 63.53 118 THR A O 1
#

=== Feature glossary ===
Legend for the data blocks above and below:

— What the protein is —

The amino-acid sequence is the protein's primary structure: the linear order of residues from the N-terminus to the C-terminus, written in one-letter code. Everything else here — the 3D coordinates, the secondary structure, the domain annotations — is ultimately a consequence of this string.

Functional annotations link the protein to curated databases. InterPro entries identify conserved domains and families by matching the sequence against member-database signatures (Pfam, PROSITE, CDD, …). Gene Ontology (GO) terms describe molecular function, biological process, and cellular component in a controlled vocabulary. CATH places the structure in a hierarchical fold classification (Class/Architecture/Topology/Homologous-superfamily). The organism is the source species.

— Where its atoms are —

Atomic coordinates in PDBx/mmCIF format — the same representation the Protein Data Bank distributes. Each line of the _atom_site loop places one backbone atom in Cartesian space (units: ångströms, origin: arbitrary).

The six renders are orthographic views along the three Cartesian axes in both directions. Representation (cartoon, sticks, or surface) and color schem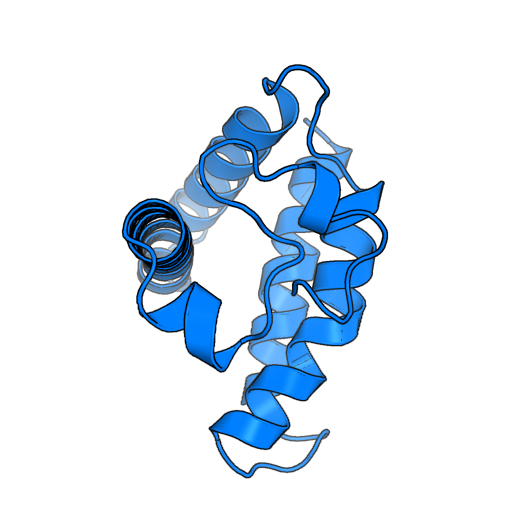e (sequence-rainbow or by-chain) vary across proteins so the training set covers all the common visualization conventions.

— Local backbone conformation —

Eight-state secondary structure (DSSP): H is the canonical α-helix, G the tighter 3₁₀-helix, I the wider π-helix; E/B are β-structure, T and S are turns and bends, and '-' is everything else. DSSP derives these from the pattern of main-chain N–H···O=C hydrogen bonds, not from the sequence.

Three-state secondary structure (P-SEA) collapses the eight DSSP classes into helix (a), strand (b), and coil (c). P-SEA assigns these from Cα geometry alone — distances and angles — without requiring backbone oxygens, so it works on any Cα trace.

φ (phi) and ψ (psi) are the two rotatable backbone dihedrals per residue: φ is the C(i-1)–N–Cα–C torsion, ψ is the N–Cα–C–N(i+1) torsion, both in degrees on (−180°, 180°]. α-helical residues cluster near (−60°, −45°); β-strand residues near (−120°, +130°). A Ramachandran plot is simply a scatter of (φ, ψ) for every residue.

— Global shape and packing —

The geometric summary reports three shape descriptors. Rg (radius of gyration) measures how spread out the Cα atoms are about their centre of mass; compact globular proteins have small Rg, elongated or unfolded ones large. Cα contacts (<8 Å, |i−j|>4) count long-range residue pairs in spatial proximity — high for tightly packed folds, near zero for rods or random coil. The bounding-box extents give the protein's footprint along x, y, z in Å.

SASA measures how much of the protein is reachable by solvent. It is computed by rolling a water-sized probe over the atomic surface and summing the exposed area (Å²). Per-residue SASA distinguishes core (buried, low SASA) from surface (exposed, high SASA) residues; total SASA is a whole-molecule size measure.

Plot images: a contact map (which residues are close in 3D, as an N×N binary image), a Ramachandran scatter (backbone torsion angles, revealing secondary-structure composition at a glance), and — for AlphaFold structures — a PAE heatmap (pairwise prediction confidence).

— Structural neighborhood —

A 3Di character summarizes, for each residue, the relative orientation of the Cα frame of its nearest spatial neighbor. Because it encodes fold topology rather than chemistry, 3Di alignments detect remote structural similarity that sequence alignment misses.

The Foldseek neighbor list gives the closest experimentally determined structures in the PDB, ranked by structural alignment. TM-score near 1 means near-identical fold; near 0.3 means only rough topology match. This is how one finds what a novel AlphaFold prediction most resembles in the solved-structure universe.

— Confidence and disorder —

For AlphaFold models, the B-factor field carries pLDDT — the model's own estimate of local accuracy on a 0–100 scale. Regions with pLDDT<50 should be treated as essentially unmodeled; they often correspond to intrinsically disordered segments.

Crystallographic B-factors measure how much each atom's electron density is smeared out, in Å². They rise in mobile loops and surface residues and fall in the buried interior. In AlphaFold models this column is repurposed to hold pLDDT instead.

Predicted Aligned Error (PAE) is an AlphaFold confidence matrix: entry (i, j) is the expected error in the position of residue j, in ångströms, when the prediction is superimposed on the true structure at residue i. Low PAE within a block of residues means that block is internally rigid and well-predicted; high PAE between two blocks means their relative placement is uncertain even if each block individually is conf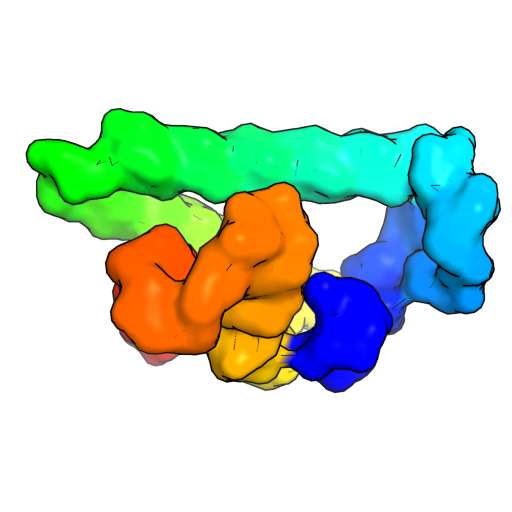ident.